Protein AF-A0AA50HT10-F1 (afdb_monomer_lite)

Radius of gyration: 17.93 Å; chains: 1; bounding box: 40×31×56 Å

pLDDT: mean 93.41, std 7.81, range [53.72, 98.75]

Secondary structure (DSSP, 8-state):
-HHHHHHHTT-SSSSS---GGGHHHHHHTT--HHHHHHHHTTHHHHHHHHHHHHHHHHTT-HHHHHHHHHHHHHHHHTTSSS-EEEETTEEEE--STTTTHHHHHHHHHHHHHHHHHHHH-GGG--

Foldseek 3Di:
DVLVVCVVVVFQDPVHFDDPVCCVVCVVVVHNVLQVLQCVQLVVLVVVLVVQLVVCVVVLVLLSSLVSLQVQLVCLQQQSGSAWDGDRRDIDGDGDHRRRVVSSVVSNVSSVVSVVSCVVDVPNVD

Structure (mmCIF, N/CA/C/O backbone):
data_AF-A0AA50HT10-F1
#
_entry.id   AF-A0AA50HT10-F1
#
loop_
_atom_site.group_PDB
_atom_site.id
_atom_site.type_symbol
_atom_site.label_atom_id
_atom_site.label_alt_id
_atom_site.label_comp_id
_atom_site.label_asym_id
_atom_site.label_entity_id
_atom_site.label_seq_id
_atom_site.pdbx_PDB_ins_code
_atom_site.Cartn_x
_atom_site.Cartn_y
_atom_site.Cartn_z
_atom_site.occupancy
_atom_site.B_iso_or_equiv
_atom_site.auth_seq_id
_atom_site.auth_comp_id
_atom_site.auth_asym_id
_atom_site.auth_atom_id
_atom_site.pdbx_PDB_model_num
ATOM 1 N N . MET A 1 1 ? 15.663 -7.751 -5.280 1.00 74.31 1 MET A N 1
ATOM 2 C CA . MET A 1 1 ? 16.270 -8.929 -5.946 1.00 74.31 1 MET A CA 1
ATOM 3 C C . MET A 1 1 ? 15.874 -9.025 -7.417 1.00 74.31 1 MET A C 1
ATOM 5 O O . MET A 1 1 ? 16.770 -8.954 -8.244 1.00 74.31 1 MET A O 1
ATOM 9 N N . ALA A 1 2 ? 14.579 -9.076 -7.763 1.00 84.44 2 ALA A N 1
ATOM 10 C CA . ALA A 1 2 ? 14.120 -9.229 -9.154 1.00 84.44 2 ALA A CA 1
ATOM 11 C C . ALA A 1 2 ? 14.718 -8.211 -10.151 1.00 84.44 2 ALA A C 1
ATOM 13 O O . ALA A 1 2 ? 15.222 -8.598 -11.198 1.00 84.44 2 ALA A O 1
ATOM 14 N N . LYS A 1 3 ? 14.755 -6.919 -9.803 1.00 86.31 3 LYS A N 1
ATOM 15 C CA . LYS A 1 3 ? 15.355 -5.869 -10.651 1.00 86.31 3 LYS A CA 1
ATOM 16 C C . LYS A 1 3 ? 16.840 -6.078 -10.924 1.00 86.31 3 LYS A C 1
ATOM 18 O O . LYS A 1 3 ? 17.302 -5.861 -12.037 1.00 86.31 3 LYS A O 1
ATOM 23 N N . ASN A 1 4 ? 17.588 -6.519 -9.914 1.00 88.75 4 ASN A N 1
ATOM 24 C CA . ASN A 1 4 ? 19.013 -6.798 -10.074 1.00 88.75 4 ASN A CA 1
ATOM 25 C C . ASN A 1 4 ? 19.220 -8.014 -10.978 1.00 88.75 4 ASN A C 1
ATOM 27 O O . ASN A 1 4 ? 20.120 -7.989 -11.805 1.00 88.75 4 ASN A O 1
ATOM 31 N N . SER A 1 5 ? 18.356 -9.029 -10.892 1.00 87.75 5 SER A N 1
ATOM 32 C CA . SER A 1 5 ? 18.367 -10.159 -11.825 1.00 87.75 5 SER A CA 1
ATOM 33 C C . SER A 1 5 ? 18.082 -9.720 -13.265 1.00 87.75 5 SER A C 1
ATOM 35 O O . SER A 1 5 ? 18.792 -10.148 -14.167 1.00 87.75 5 SER A O 1
ATOM 37 N N . LEU A 1 6 ? 17.114 -8.818 -13.485 1.00 90.12 6 LEU A N 1
ATOM 38 C CA . LEU A 1 6 ? 16.843 -8.243 -14.812 1.00 90.12 6 LEU A CA 1
ATOM 39 C C . LEU A 1 6 ? 18.059 -7.474 -15.354 1.00 90.12 6 LEU A C 1
ATOM 41 O O . LEU A 1 6 ? 18.428 -7.650 -16.511 1.00 90.12 6 LEU A O 1
ATOM 45 N N . ARG A 1 7 ? 18.735 -6.690 -14.504 1.00 90.06 7 ARG A N 1
ATOM 46 C CA . ARG A 1 7 ? 19.969 -5.974 -14.873 1.00 90.06 7 ARG A CA 1
ATOM 47 C C . ARG A 1 7 ? 21.116 -6.915 -15.223 1.00 90.06 7 ARG A C 1
ATOM 49 O O . ARG A 1 7 ? 21.801 -6.699 -16.215 1.00 90.06 7 ARG A O 1
ATOM 56 N N . VAL A 1 8 ? 21.307 -7.976 -14.440 1.00 90.56 8 VAL A N 1
ATOM 57 C CA . VAL A 1 8 ? 22.311 -9.015 -14.726 1.00 90.56 8 VAL A CA 1
ATOM 58 C C . VAL A 1 8 ? 21.997 -9.744 -16.037 1.00 90.56 8 VAL A C 1
ATOM 60 O O . VAL A 1 8 ? 22.917 -10.100 -16.763 1.00 90.56 8 VAL A O 1
ATOM 63 N N . ALA A 1 9 ? 20.717 -9.905 -16.381 1.00 89.56 9 ALA A N 1
ATOM 64 C CA . ALA A 1 9 ? 20.271 -10.459 -17.659 1.00 89.56 9 ALA A CA 1
ATOM 65 C C . ALA A 1 9 ? 20.386 -9.478 -18.850 1.00 89.56 9 ALA A C 1
ATOM 67 O O . ALA A 1 9 ? 19.989 -9.825 -19.959 1.00 89.56 9 ALA A O 1
ATOM 68 N N . GLY A 1 10 ? 20.924 -8.269 -18.645 1.00 90.94 10 GLY A N 1
ATOM 69 C CA . GLY A 1 10 ? 21.152 -7.280 -19.703 1.00 90.94 10 GLY A CA 1
ATOM 70 C C . GLY A 1 10 ? 19.963 -6.363 -20.012 1.00 90.94 10 GLY A C 1
ATOM 71 O O . GLY A 1 10 ? 20.013 -5.633 -21.001 1.00 90.94 10 GLY A O 1
ATOM 72 N N . LEU A 1 11 ? 18.913 -6.377 -19.182 1.00 92.94 11 LEU A N 1
ATOM 73 C CA . LEU A 1 11 ? 17.792 -5.434 -19.268 1.00 92.94 11 LEU A CA 1
ATOM 74 C C . LEU A 1 11 ? 18.081 -4.149 -18.474 1.00 92.94 11 LEU A C 1
ATOM 76 O O . LEU A 1 11 ? 18.930 -4.113 -17.583 1.00 92.94 11 LEU A O 1
ATOM 80 N N . GLY A 1 12 ? 17.323 -3.091 -18.753 1.00 89.56 12 GLY A N 1
ATOM 81 C CA . GLY A 1 12 ? 17.448 -1.793 -18.085 1.00 89.56 12 GLY A CA 1
ATOM 82 C C . GLY A 1 12 ? 18.333 -0.790 -18.828 1.00 89.56 12 GLY A C 1
ATOM 83 O O . GLY A 1 12 ? 18.752 0.203 -18.234 1.00 89.56 12 GLY A O 1
ATOM 84 N N . THR A 1 13 ? 18.633 -1.051 -20.102 1.00 91.31 13 THR A N 1
ATOM 85 C CA . THR A 1 13 ? 19.400 -0.165 -20.992 1.00 91.31 13 THR A CA 1
ATOM 86 C C . THR A 1 13 ? 18.472 0.500 -22.019 1.00 91.31 13 THR A C 1
ATOM 88 O O . THR A 1 13 ? 17.329 0.065 -22.170 1.00 91.31 13 THR A O 1
ATOM 91 N N . PRO A 1 14 ? 18.924 1.545 -22.743 1.00 89.94 14 PRO A N 1
ATOM 92 C CA . PRO A 1 14 ? 18.128 2.142 -23.818 1.00 89.94 14 PRO A CA 1
ATOM 93 C C . PRO A 1 14 ? 17.713 1.140 -24.906 1.00 89.94 14 PRO A C 1
ATOM 95 O O . PRO A 1 14 ? 16.591 1.222 -25.394 1.00 89.94 14 PRO A O 1
ATOM 98 N N . ASP A 1 15 ? 18.589 0.184 -25.235 1.00 92.38 15 ASP A N 1
ATOM 99 C CA . ASP A 1 15 ? 18.335 -0.826 -26.270 1.00 92.38 15 ASP A CA 1
ATOM 100 C C . ASP A 1 15 ? 17.460 -1.986 -25.765 1.00 92.38 15 ASP A C 1
ATOM 102 O O . ASP A 1 15 ? 16.702 -2.566 -26.536 1.00 92.38 15 ASP A O 1
ATOM 106 N N . ASN A 1 16 ? 17.536 -2.304 -24.466 1.00 91.56 16 ASN A N 1
ATOM 107 C CA . ASN A 1 16 ? 16.790 -3.387 -23.821 1.00 91.56 16 ASN A CA 1
ATOM 108 C C . ASN A 1 16 ? 16.084 -2.879 -22.548 1.00 91.56 16 ASN A C 1
ATOM 110 O O . ASN A 1 16 ? 16.537 -3.159 -21.429 1.00 91.56 16 ASN A O 1
ATOM 114 N N . PRO A 1 17 ? 14.997 -2.100 -22.677 1.00 92.94 17 PRO A N 1
ATOM 115 C CA . PRO A 1 17 ? 14.330 -1.496 -21.531 1.00 92.94 17 PRO A CA 1
ATOM 116 C C . PRO A 1 17 ? 13.569 -2.521 -20.679 1.00 92.94 17 PRO A C 1
ATOM 118 O O . PRO A 1 17 ? 13.109 -3.556 -21.156 1.00 92.94 17 PRO A O 1
ATOM 121 N N . ILE A 1 18 ? 13.379 -2.200 -19.399 1.00 92.31 18 ILE A N 1
ATOM 122 C CA . ILE A 1 18 ? 12.449 -2.921 -18.523 1.00 92.31 18 ILE A CA 1
ATOM 123 C C . ILE A 1 18 ? 11.032 -2.398 -18.797 1.00 92.31 18 ILE A C 1
ATOM 125 O O . ILE A 1 18 ? 10.711 -1.254 -18.469 1.00 92.31 18 ILE A O 1
ATOM 129 N N . THR A 1 19 ? 10.176 -3.237 -19.382 1.00 93.12 19 THR A N 1
ATOM 130 C CA . THR A 1 19 ? 8.820 -2.858 -19.814 1.00 93.12 19 THR A CA 1
ATOM 131 C C . THR A 1 19 ? 7.733 -3.692 -19.120 1.00 93.12 19 THR A C 1
ATOM 133 O O . THR A 1 19 ? 8.010 -4.774 -18.587 1.00 93.12 19 THR A O 1
ATOM 136 N N . PRO A 1 20 ? 6.464 -3.234 -19.144 1.00 93.69 20 PRO A N 1
ATOM 137 C CA . PRO A 1 20 ? 5.328 -4.024 -18.668 1.00 93.69 20 PRO A CA 1
ATOM 138 C C . PRO A 1 20 ? 5.154 -5.377 -19.378 1.00 93.69 20 PRO A C 1
ATOM 140 O O . PRO A 1 20 ? 4.521 -6.273 -18.823 1.00 93.69 20 PRO A O 1
ATOM 143 N N . GLU A 1 21 ? 5.721 -5.558 -20.575 1.00 93.25 21 GLU A N 1
ATOM 144 C CA . GLU A 1 21 ? 5.629 -6.804 -21.356 1.00 93.25 21 GLU A CA 1
ATOM 145 C C . GLU A 1 21 ? 6.362 -7.977 -20.691 1.00 93.25 21 GLU A C 1
ATOM 147 O O . GLU A 1 21 ? 6.154 -9.129 -21.062 1.00 93.25 21 GLU A O 1
ATOM 152 N N . LEU A 1 22 ? 7.181 -7.707 -19.670 1.00 90.75 22 LEU A N 1
ATOM 153 C CA . LEU A 1 22 ? 7.814 -8.737 -18.851 1.00 90.75 22 LEU A CA 1
ATOM 154 C C . LEU A 1 22 ? 6.827 -9.411 -17.883 1.00 90.75 22 LEU A C 1
ATOM 156 O O . LEU A 1 22 ? 7.092 -10.519 -17.418 1.00 90.75 22 LEU A O 1
ATOM 160 N N . VAL A 1 23 ? 5.691 -8.774 -17.562 1.00 94.12 23 VAL A N 1
ATOM 161 C CA . VAL A 1 23 ? 4.734 -9.280 -16.559 1.00 94.12 23 VAL A CA 1
ATOM 162 C C . VAL A 1 23 ? 4.209 -10.685 -16.898 1.00 94.12 23 VAL A C 1
ATOM 164 O O . VAL A 1 23 ? 4.275 -11.539 -16.011 1.00 94.12 23 VAL A O 1
ATOM 167 N N . PRO A 1 24 ? 3.763 -10.991 -18.135 1.00 95.19 24 PRO A N 1
ATOM 168 C CA . PRO A 1 24 ? 3.341 -12.344 -18.497 1.00 95.19 24 PRO A CA 1
ATOM 169 C C . PRO A 1 24 ? 4.437 -13.401 -18.314 1.00 95.19 24 PRO A C 1
ATOM 171 O O . PRO A 1 24 ? 4.143 -14.505 -17.866 1.00 95.19 24 PRO A O 1
ATOM 174 N N . ALA A 1 25 ? 5.701 -13.073 -18.607 1.00 91.88 25 ALA A N 1
ATOM 175 C CA . ALA A 1 25 ? 6.816 -14.005 -18.428 1.00 91.88 25 ALA A CA 1
ATOM 176 C C . ALA A 1 25 ? 7.054 -14.330 -16.943 1.00 91.88 25 ALA A C 1
ATOM 178 O O . ALA A 1 25 ? 7.281 -15.484 -16.589 1.00 91.88 25 ALA A O 1
ATOM 179 N N . PHE A 1 26 ? 6.934 -13.336 -16.058 1.00 92.69 26 PHE A N 1
ATOM 180 C CA . PHE A 1 26 ? 6.963 -13.567 -14.612 1.00 92.69 26 PHE A CA 1
ATOM 181 C C . PHE A 1 26 ? 5.776 -14.418 -14.139 1.00 92.69 26 PHE A C 1
ATOM 183 O O . PHE A 1 26 ? 5.964 -15.337 -13.346 1.00 92.69 26 PHE A O 1
ATOM 190 N N . GLN A 1 27 ? 4.570 -14.159 -14.647 1.00 93.50 27 GLN A N 1
ATOM 191 C CA . GLN A 1 27 ? 3.369 -14.917 -14.283 1.00 93.50 27 GLN A CA 1
ATOM 192 C C . GLN A 1 27 ? 3.441 -16.386 -14.710 1.00 93.50 27 GLN A C 1
ATOM 194 O O . GLN A 1 27 ? 2.987 -17.246 -13.966 1.00 93.50 27 GLN A O 1
ATOM 199 N N . GLN A 1 28 ? 4.051 -16.689 -15.860 1.00 94.75 28 GLN A N 1
ATOM 200 C CA . GLN A 1 28 ? 4.306 -18.071 -16.292 1.00 94.75 28 GLN A CA 1
ATOM 201 C C . GLN A 1 28 ? 5.233 -18.837 -15.337 1.00 94.75 28 GLN A C 1
ATOM 203 O O . GLN A 1 28 ? 5.210 -20.063 -15.319 1.00 94.75 28 GLN A O 1
ATOM 208 N N . ALA A 1 29 ? 6.038 -18.120 -14.552 1.00 92.25 29 ALA A N 1
ATOM 209 C CA . ALA A 1 29 ? 6.898 -18.671 -13.5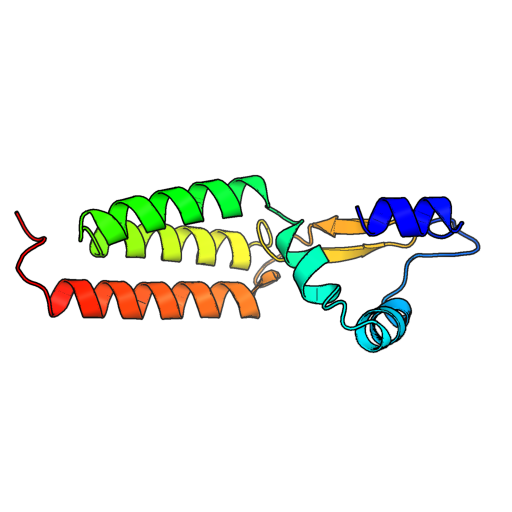12 1.00 92.25 29 ALA A CA 1
ATOM 210 C C . ALA A 1 29 ? 6.286 -18.542 -12.100 1.00 92.25 29 ALA A C 1
ATOM 212 O O . ALA A 1 29 ? 7.021 -18.603 -11.116 1.00 92.25 29 ALA A O 1
ATOM 213 N N . ASP A 1 30 ? 4.973 -18.300 -11.994 1.00 93.06 30 ASP A N 1
ATOM 214 C CA . ASP A 1 30 ? 4.239 -18.080 -10.737 1.00 93.06 30 ASP A CA 1
ATOM 215 C C . ASP A 1 30 ? 4.770 -16.903 -9.892 1.00 93.06 30 ASP A C 1
ATOM 217 O O . ASP A 1 30 ? 4.592 -16.829 -8.672 1.00 93.06 30 ASP A O 1
ATOM 221 N N . LEU A 1 31 ? 5.411 -15.928 -10.544 1.00 91.62 31 LEU A N 1
ATOM 222 C CA . LEU A 1 31 ? 5.913 -14.716 -9.906 1.00 91.62 31 LEU A CA 1
ATOM 223 C C . LEU A 1 31 ? 4.926 -13.562 -10.105 1.00 91.62 31 LEU A C 1
ATOM 225 O O . LEU A 1 31 ? 4.821 -12.967 -11.180 1.00 91.62 31 LEU A O 1
ATOM 229 N N . PHE A 1 32 ? 4.245 -13.172 -9.025 1.00 92.81 32 PHE A N 1
ATOM 230 C CA . PHE A 1 32 ? 3.335 -12.019 -8.983 1.00 92.81 32 PHE A CA 1
ATOM 231 C C . PHE A 1 32 ? 4.101 -10.683 -8.938 1.00 92.81 32 PHE A C 1
ATOM 233 O O . PHE A 1 32 ? 4.046 -9.923 -7.967 1.00 92.81 32 PHE A O 1
ATOM 240 N N . ILE A 1 33 ? 4.846 -10.394 -10.009 1.00 93.75 33 ILE A N 1
ATOM 241 C CA . ILE A 1 33 ? 5.847 -9.321 -10.044 1.00 93.75 33 ILE A CA 1
ATOM 242 C C . ILE A 1 33 ? 5.256 -7.916 -9.864 1.00 93.75 33 ILE A C 1
ATOM 244 O O . ILE A 1 33 ? 5.881 -7.063 -9.243 1.00 93.75 33 ILE A O 1
ATOM 248 N N . THR A 1 34 ? 4.029 -7.680 -10.335 1.00 93.88 34 THR A N 1
ATOM 249 C CA . THR A 1 34 ? 3.313 -6.409 -10.142 1.00 93.88 34 THR A CA 1
ATOM 250 C C . THR A 1 34 ? 3.127 -6.092 -8.660 1.00 93.88 34 THR A C 1
ATOM 252 O O . THR A 1 34 ? 3.400 -4.974 -8.227 1.00 93.88 34 THR A O 1
ATOM 255 N N . GLY A 1 35 ? 2.722 -7.087 -7.866 1.00 93.19 35 GLY A N 1
ATOM 256 C CA . GLY A 1 35 ? 2.602 -6.942 -6.417 1.00 93.19 35 GLY A CA 1
ATOM 257 C C . GLY A 1 35 ? 3.965 -6.766 -5.754 1.00 93.19 35 GLY A C 1
ATOM 258 O O . GLY A 1 35 ? 4.116 -5.910 -4.891 1.00 93.19 35 GLY A O 1
ATOM 259 N N . ALA A 1 36 ? 4.979 -7.509 -6.202 1.00 93.56 36 ALA A N 1
ATOM 260 C CA . ALA A 1 36 ? 6.335 -7.384 -5.674 1.00 93.56 36 ALA A CA 1
ATOM 261 C C . ALA A 1 36 ? 6.928 -5.980 -5.895 1.00 93.56 36 ALA A C 1
ATOM 263 O O . ALA A 1 36 ? 7.495 -5.406 -4.967 1.00 93.56 36 ALA A O 1
ATOM 264 N N . PHE A 1 37 ? 6.765 -5.399 -7.089 1.00 94.88 37 PHE A N 1
ATOM 265 C CA . PHE A 1 37 ? 7.213 -4.031 -7.363 1.00 94.88 37 PHE A CA 1
ATOM 266 C C . PHE A 1 37 ? 6.425 -2.992 -6.577 1.00 94.88 37 PHE A C 1
ATOM 268 O O . PHE A 1 37 ? 7.035 -2.045 -6.087 1.00 94.88 37 PHE A O 1
ATOM 275 N N . ALA A 1 38 ? 5.113 -3.180 -6.411 1.00 95.62 38 ALA A N 1
ATOM 276 C CA . ALA A 1 38 ? 4.310 -2.327 -5.544 1.00 95.62 38 ALA A CA 1
ATOM 277 C C . ALA A 1 38 ? 4.819 -2.379 -4.092 1.00 95.62 38 ALA A C 1
ATOM 279 O O . ALA A 1 38 ? 5.162 -1.337 -3.547 1.00 95.62 38 ALA A O 1
ATOM 280 N N . LEU A 1 39 ? 4.969 -3.571 -3.503 1.00 93.94 39 LEU A N 1
ATOM 281 C CA . LEU A 1 39 ? 5.446 -3.760 -2.124 1.00 93.94 39 LEU A CA 1
ATOM 282 C C . LEU A 1 39 ? 6.854 -3.198 -1.882 1.00 93.94 39 LEU A C 1
ATOM 284 O O . LEU A 1 39 ? 7.168 -2.754 -0.777 1.00 93.94 39 LEU A O 1
ATOM 288 N N . GLU A 1 40 ? 7.716 -3.222 -2.902 1.00 94.81 40 GLU A N 1
ATOM 289 C CA . GLU A 1 40 ? 9.039 -2.598 -2.837 1.00 94.81 40 GLU A CA 1
ATOM 290 C C . GLU A 1 40 ? 8.932 -1.077 -2.624 1.00 94.81 40 GLU A C 1
ATOM 292 O O . GLU A 1 40 ? 9.742 -0.485 -1.904 1.00 94.81 40 GLU A O 1
ATOM 297 N N . GLN A 1 41 ? 7.912 -0.439 -3.206 1.00 96.00 41 GLN A N 1
ATOM 298 C CA . GLN A 1 41 ? 7.680 0.993 -3.062 1.00 96.00 41 GLN A CA 1
ATOM 299 C C . GLN A 1 41 ? 7.071 1.303 -1.693 1.00 96.00 41 GLN A C 1
ATOM 301 O O . GLN A 1 41 ? 5.912 1.007 -1.406 1.00 96.00 41 GLN A O 1
ATOM 306 N N . GLY A 1 42 ? 7.877 1.926 -0.832 1.00 95.25 42 GLY A N 1
ATOM 307 C CA . GLY A 1 42 ? 7.478 2.228 0.540 1.00 95.25 42 GLY A CA 1
ATOM 308 C C . GLY A 1 42 ? 7.620 1.029 1.479 1.00 95.25 42 GLY A C 1
ATOM 309 O O . GLY A 1 42 ? 6.900 0.950 2.473 1.00 95.25 42 GLY A O 1
ATOM 310 N N . LEU A 1 43 ? 8.550 0.106 1.199 1.00 95.62 43 LEU A N 1
ATOM 311 C CA . LEU A 1 43 ? 8.807 -1.087 2.016 1.00 95.62 43 LEU A CA 1
ATOM 312 C C . LEU A 1 43 ? 8.994 -0.769 3.509 1.00 95.62 43 LEU A C 1
ATOM 314 O O . LEU A 1 43 ? 8.392 -1.425 4.354 1.00 95.62 43 LEU A O 1
ATOM 318 N N . ILE A 1 44 ? 9.802 0.245 3.843 1.00 96.31 44 ILE A N 1
ATOM 319 C CA . ILE A 1 44 ? 10.069 0.622 5.243 1.00 96.31 44 ILE A CA 1
ATOM 320 C C . ILE A 1 44 ? 8.783 1.111 5.921 1.00 96.31 44 ILE A C 1
ATOM 322 O O . ILE A 1 44 ? 8.466 0.658 7.018 1.00 96.31 44 ILE A O 1
ATOM 326 N N . PHE A 1 45 ? 8.003 1.972 5.257 1.00 96.12 45 PHE A N 1
ATOM 327 C CA . PHE A 1 45 ? 6.696 2.397 5.768 1.00 96.12 45 PHE A CA 1
ATOM 328 C C . PHE A 1 45 ? 5.759 1.206 5.960 1.00 96.12 45 PHE A C 1
ATOM 330 O O . PHE A 1 45 ? 5.184 1.050 7.032 1.00 96.12 45 PHE A O 1
ATOM 337 N N . SER A 1 46 ? 5.669 0.329 4.959 1.00 96.88 46 SER A N 1
ATOM 338 C CA . SER A 1 46 ? 4.834 -0.872 5.003 1.00 96.88 46 SER A CA 1
ATOM 339 C C . SER A 1 46 ? 5.189 -1.759 6.195 1.00 96.88 46 SER A C 1
ATOM 341 O O . SER A 1 46 ? 4.302 -2.145 6.950 1.00 96.88 46 SER A O 1
ATOM 343 N N . ALA A 1 47 ? 6.478 -2.037 6.404 1.00 97.88 47 ALA A N 1
ATOM 344 C CA . ALA A 1 47 ? 6.955 -2.872 7.500 1.00 97.88 47 ALA A CA 1
ATOM 345 C C . ALA A 1 47 ? 6.680 -2.242 8.874 1.00 97.88 47 ALA A C 1
ATOM 347 O O . ALA A 1 47 ? 6.154 -2.915 9.758 1.00 97.88 47 ALA A O 1
ATOM 348 N N . MET A 1 48 ? 6.984 -0.952 9.051 1.00 98.19 48 MET A N 1
ATOM 349 C CA . MET A 1 48 ? 6.760 -0.253 10.323 1.00 98.19 48 MET A CA 1
ATOM 350 C C . MET A 1 48 ? 5.273 -0.152 10.667 1.00 98.19 48 MET A C 1
ATOM 352 O O . MET A 1 48 ? 4.887 -0.418 11.804 1.00 98.19 48 MET A O 1
ATOM 356 N N . ILE A 1 49 ? 4.430 0.200 9.691 1.00 98.25 49 ILE A N 1
ATOM 357 C CA . ILE A 1 49 ? 2.989 0.345 9.911 1.00 98.25 49 ILE A CA 1
ATOM 358 C C . ILE A 1 49 ? 2.349 -1.020 10.160 1.00 98.25 49 ILE A C 1
ATOM 360 O O . ILE A 1 49 ? 1.535 -1.150 11.072 1.00 98.25 49 ILE A O 1
ATOM 364 N N . LEU A 1 50 ? 2.738 -2.058 9.412 1.00 97.75 50 LEU A N 1
ATOM 365 C CA . LEU A 1 50 ? 2.257 -3.417 9.655 1.00 97.75 50 LEU A CA 1
ATOM 366 C C . LEU A 1 50 ? 2.665 -3.919 11.044 1.00 97.75 50 LEU A C 1
ATOM 368 O O . LEU A 1 50 ? 1.831 -4.491 11.744 1.00 97.75 50 LEU A O 1
ATOM 372 N N . ALA A 1 51 ? 3.905 -3.668 11.473 1.00 98.44 51 ALA A N 1
ATOM 373 C CA . ALA A 1 51 ? 4.363 -4.011 12.817 1.00 98.44 51 ALA A CA 1
ATOM 374 C C . ALA A 1 51 ? 3.554 -3.273 13.898 1.00 98.44 51 ALA A C 1
ATOM 376 O O . ALA A 1 51 ? 3.069 -3.909 14.832 1.00 98.44 51 ALA A O 1
ATOM 377 N N . ALA A 1 52 ? 3.334 -1.963 13.738 1.00 98.31 52 ALA A N 1
ATOM 378 C CA . ALA A 1 52 ? 2.518 -1.169 14.656 1.00 98.31 52 ALA A CA 1
ATOM 379 C C . ALA A 1 52 ? 1.073 -1.690 14.737 1.00 98.31 52 ALA A C 1
ATOM 381 O O . ALA A 1 52 ? 0.580 -1.962 15.831 1.00 98.31 52 ALA A O 1
ATOM 382 N N . MET A 1 53 ? 0.409 -1.903 13.592 1.00 98.38 53 MET A N 1
ATOM 383 C CA . MET A 1 53 ? -0.936 -2.493 13.544 1.00 98.38 53 MET A CA 1
ATOM 384 C C . MET A 1 53 ? -0.977 -3.857 14.235 1.00 98.38 53 MET A C 1
ATOM 386 O O . MET A 1 53 ? -1.896 -4.116 15.004 1.00 98.38 53 MET A O 1
ATOM 390 N N . THR A 1 54 ? 0.024 -4.708 13.997 1.00 98.38 54 THR A N 1
ATOM 391 C CA . THR A 1 54 ? 0.107 -6.049 14.593 1.00 98.38 54 THR A CA 1
ATOM 392 C C . THR A 1 54 ? 0.155 -5.973 16.117 1.00 98.38 54 THR A C 1
ATOM 394 O O . THR A 1 54 ? -0.625 -6.656 16.775 1.00 98.38 54 THR A O 1
ATOM 397 N N . VAL A 1 55 ? 1.004 -5.109 16.686 1.00 98.12 55 VAL A N 1
ATOM 398 C CA . VAL A 1 55 ? 1.085 -4.921 18.145 1.00 98.12 55 VAL A CA 1
ATOM 399 C C . VAL A 1 55 ? -0.254 -4.444 18.708 1.00 98.12 55 VAL A C 1
ATOM 401 O O . VAL A 1 55 ? -0.759 -5.042 19.654 1.00 98.12 55 VAL A O 1
ATOM 404 N N . TYR A 1 56 ? -0.888 -3.440 18.096 1.00 97.19 56 TYR A N 1
ATOM 405 C CA . TYR A 1 56 ? -2.187 -2.952 18.572 1.00 97.19 56 TYR A CA 1
ATOM 406 C C . TYR A 1 56 ? -3.310 -3.983 18.444 1.00 97.19 56 TYR A C 1
ATOM 408 O O . TYR A 1 56 ? -4.186 -4.026 19.301 1.00 97.19 56 TYR A O 1
ATOM 416 N N . ILE A 1 57 ? -3.289 -4.834 17.418 1.00 96.50 57 ILE A N 1
ATOM 417 C CA . ILE A 1 57 ? -4.245 -5.939 17.275 1.00 96.50 57 ILE A CA 1
ATOM 418 C C . ILE A 1 57 ? -4.030 -6.987 18.375 1.00 96.50 57 ILE A C 1
ATOM 420 O O . ILE A 1 57 ? -5.005 -7.435 18.974 1.00 96.50 57 ILE A O 1
ATOM 424 N N . ILE A 1 58 ? -2.776 -7.351 18.672 1.00 96.12 58 ILE A N 1
ATOM 425 C CA . ILE A 1 58 ? -2.430 -8.296 19.749 1.00 96.12 58 ILE A CA 1
ATOM 426 C C . ILE A 1 58 ? -2.883 -7.756 21.108 1.00 96.12 58 ILE A C 1
ATOM 428 O O . ILE A 1 58 ? -3.494 -8.482 21.886 1.00 96.12 58 ILE A O 1
ATOM 432 N N . GLU A 1 59 ? -2.638 -6.471 21.369 1.00 95.19 59 GLU A N 1
ATOM 433 C CA . GLU A 1 59 ? -3.082 -5.780 22.585 1.00 95.19 59 GLU A CA 1
ATOM 434 C C . GLU A 1 59 ? -4.587 -5.458 22.591 1.00 95.19 59 GLU A C 1
ATOM 436 O O . GLU A 1 59 ? -5.069 -4.821 23.522 1.00 95.19 59 GLU A O 1
ATOM 441 N N . GLN A 1 60 ? -5.336 -5.868 21.559 1.00 94.69 60 GLN A N 1
ATOM 442 C CA . GLN A 1 60 ? -6.770 -5.596 21.389 1.00 94.69 60 GLN A CA 1
ATOM 443 C C . GLN A 1 60 ? -7.144 -4.101 21.374 1.00 94.69 60 GLN A C 1
ATOM 445 O O . GLN A 1 60 ? -8.297 -3.730 21.587 1.00 94.69 60 GLN A O 1
ATOM 450 N N . LYS A 1 61 ? -6.189 -3.227 21.042 1.00 95.31 61 LYS A N 1
ATOM 451 C CA . LYS A 1 61 ? -6.366 -1.782 20.834 1.00 95.31 61 LYS A CA 1
ATOM 452 C C . LYS A 1 61 ? -6.741 -1.498 19.377 1.00 95.31 61 LYS A C 1
ATOM 454 O O . LYS A 1 61 ? -6.022 -0.810 18.645 1.00 95.31 61 LYS A O 1
ATOM 459 N N . PHE A 1 62 ? -7.868 -2.047 18.928 1.00 95.94 62 PHE A N 1
ATOM 460 C CA . PHE A 1 62 ? -8.265 -2.031 17.514 1.00 95.94 62 PHE A CA 1
ATOM 461 C C . PHE A 1 62 ? -8.486 -0.619 16.955 1.00 95.94 62 PHE A C 1
ATOM 463 O O . PHE A 1 62 ? -8.194 -0.382 15.785 1.00 95.94 62 PHE A O 1
ATOM 470 N N . GLY A 1 63 ? -8.914 0.340 17.783 1.00 95.25 63 GLY A N 1
ATOM 471 C CA . GLY A 1 63 ? -9.009 1.749 17.384 1.00 95.25 63 GLY A CA 1
ATOM 472 C C . GLY A 1 63 ? -7.662 2.346 16.952 1.00 95.25 63 GLY A C 1
ATOM 473 O O . GLY A 1 63 ? -7.582 3.012 15.920 1.00 95.25 63 GLY A O 1
ATOM 474 N N . LEU A 1 64 ? -6.578 2.048 17.679 1.00 96.88 64 LEU A N 1
ATOM 475 C CA . LEU A 1 64 ? -5.230 2.489 17.301 1.00 96.88 64 LEU A CA 1
ATOM 476 C C . LEU A 1 64 ? -4.738 1.759 16.048 1.00 96.88 64 LEU A C 1
ATOM 478 O O . LEU A 1 64 ? -4.166 2.390 15.160 1.00 96.88 64 LEU A O 1
ATOM 482 N N . ALA A 1 65 ? -5.018 0.458 15.923 1.00 98.00 65 ALA A N 1
ATOM 483 C CA . ALA A 1 65 ? -4.723 -0.286 14.699 1.00 98.00 65 ALA A CA 1
ATOM 484 C C . ALA A 1 65 ? -5.448 0.310 13.474 1.00 98.00 65 ALA A C 1
ATOM 486 O O . ALA A 1 65 ? -4.852 0.433 12.404 1.00 98.00 65 ALA A O 1
ATOM 487 N N . ALA A 1 66 ? -6.703 0.745 13.634 1.00 98.19 66 ALA A N 1
ATOM 488 C CA . ALA A 1 66 ? -7.471 1.390 12.574 1.00 98.19 66 ALA A CA 1
ATOM 489 C C . ALA A 1 66 ? -6.856 2.727 12.136 1.00 98.19 66 ALA A C 1
ATOM 491 O O . ALA A 1 66 ? -6.783 2.990 10.938 1.00 98.19 66 ALA A O 1
ATOM 492 N N . LEU A 1 67 ? -6.359 3.549 13.070 1.00 98.38 67 LEU A N 1
ATOM 493 C CA . LEU A 1 67 ? -5.653 4.793 12.731 1.00 98.38 67 LEU A CA 1
ATOM 494 C C . LEU A 1 67 ? -4.408 4.527 11.875 1.00 98.38 67 LEU A C 1
ATOM 496 O O . LEU A 1 67 ? -4.166 5.238 10.900 1.00 98.38 67 LEU A O 1
ATOM 500 N N . TRP A 1 68 ? -3.653 3.473 12.186 1.00 98.56 68 TRP A N 1
ATOM 501 C CA . TRP A 1 68 ? -2.500 3.064 11.383 1.00 98.56 68 TRP A CA 1
ATOM 502 C C . TRP A 1 68 ? -2.892 2.525 10.003 1.00 98.56 68 TRP A C 1
ATOM 504 O O . TRP A 1 68 ? -2.220 2.840 9.019 1.00 98.56 68 TRP A O 1
ATOM 514 N N . ALA A 1 69 ? -4.005 1.795 9.896 1.00 98.62 69 ALA A N 1
ATOM 515 C CA . ALA A 1 69 ? -4.559 1.395 8.604 1.00 98.62 69 ALA A CA 1
ATOM 516 C C . ALA A 1 69 ? -4.985 2.620 7.771 1.00 98.62 69 ALA A C 1
ATOM 518 O O . ALA A 1 69 ? -4.648 2.704 6.593 1.00 98.62 69 ALA A O 1
ATOM 519 N N . ILE A 1 70 ? -5.632 3.623 8.377 1.00 98.75 70 ILE A N 1
ATOM 520 C CA . ILE A 1 70 ? -5.970 4.890 7.702 1.00 98.75 70 ILE A CA 1
ATOM 521 C C . ILE A 1 70 ? -4.701 5.604 7.225 1.00 98.75 70 ILE A C 1
ATOM 523 O O . ILE A 1 70 ? -4.648 6.042 6.076 1.00 98.75 70 ILE A O 1
ATOM 527 N N . ALA A 1 71 ? -3.665 5.685 8.065 1.00 98.50 71 ALA A N 1
ATOM 528 C CA . ALA A 1 71 ? -2.387 6.286 7.691 1.00 98.50 71 ALA A CA 1
ATOM 529 C C . ALA A 1 71 ? -1.752 5.567 6.486 1.00 98.50 71 ALA A C 1
ATOM 531 O O . ALA A 1 71 ? -1.357 6.227 5.524 1.00 98.50 71 ALA A O 1
ATOM 532 N N . ALA A 1 72 ? -1.727 4.228 6.478 1.00 98.50 72 ALA A N 1
ATOM 533 C CA . ALA A 1 72 ? -1.267 3.449 5.325 1.00 98.50 72 ALA A CA 1
ATOM 534 C C . ALA A 1 72 ? -2.115 3.700 4.067 1.00 98.50 72 ALA A C 1
ATOM 536 O O . ALA A 1 72 ? -1.569 3.806 2.965 1.00 98.50 72 ALA A O 1
ATOM 537 N N . GLY A 1 73 ? -3.434 3.842 4.222 1.00 98.62 73 GLY A N 1
ATOM 538 C CA . GLY A 1 73 ? -4.348 4.187 3.136 1.00 98.62 73 GLY A CA 1
ATOM 539 C C . GLY A 1 73 ? -4.041 5.553 2.523 1.00 98.62 73 GLY A C 1
ATOM 540 O O . GLY A 1 73 ? -3.925 5.663 1.304 1.00 98.62 73 GLY A O 1
ATOM 541 N N . ILE A 1 74 ? -3.813 6.577 3.352 1.00 98.50 74 ILE A N 1
ATOM 542 C CA . ILE A 1 74 ? -3.429 7.927 2.907 1.00 98.50 74 ILE A CA 1
ATOM 543 C C . ILE A 1 74 ? -2.070 7.903 2.198 1.00 98.50 74 ILE A C 1
ATOM 545 O O . ILE A 1 74 ? -1.933 8.463 1.111 1.00 98.50 74 ILE A O 1
ATOM 549 N N . LEU A 1 75 ? -1.069 7.224 2.766 1.00 98.19 75 LEU A N 1
ATOM 550 C CA . LEU A 1 75 ? 0.251 7.101 2.140 1.00 98.19 75 LEU A CA 1
ATOM 551 C C . LEU A 1 75 ? 0.169 6.387 0.785 1.00 98.19 75 LEU A C 1
ATOM 553 O O . LEU A 1 75 ? 0.787 6.834 -0.180 1.00 98.19 75 LEU A O 1
ATOM 557 N N . SER A 1 76 ? -0.640 5.331 0.685 1.00 98.38 76 SER A N 1
ATOM 558 C CA . SER A 1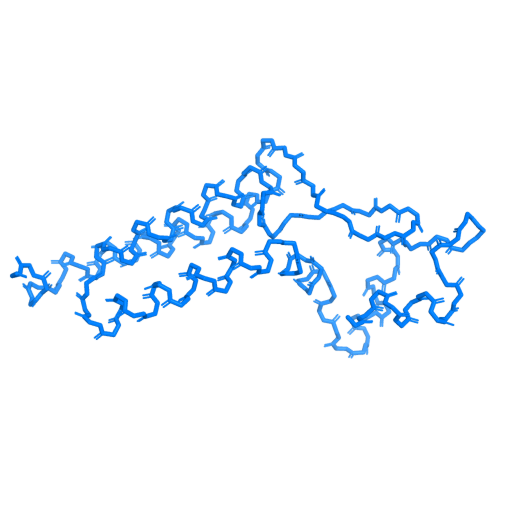 76 ? -0.884 4.629 -0.580 1.00 98.38 76 SER A CA 1
ATOM 559 C C . SER A 1 76 ? -1.619 5.519 -1.586 1.00 98.38 76 SER A C 1
ATOM 561 O O . SER A 1 76 ? -1.260 5.555 -2.760 1.00 98.38 76 SER A O 1
ATOM 563 N N . TRP A 1 77 ? -2.599 6.311 -1.138 1.00 98.38 77 TRP A N 1
ATOM 564 C CA . TRP A 1 77 ? -3.338 7.245 -1.993 1.00 98.38 77 TRP A CA 1
ATOM 565 C C . TRP A 1 77 ? -2.427 8.293 -2.637 1.00 98.38 77 TRP A C 1
ATOM 567 O O . TRP A 1 77 ? -2.557 8.570 -3.827 1.00 98.38 77 TRP A O 1
ATOM 577 N N . LEU A 1 78 ? -1.485 8.839 -1.865 1.00 98.00 78 LEU A N 1
ATOM 578 C CA . LEU A 1 78 ? -0.484 9.800 -2.343 1.00 98.00 78 LEU A CA 1
ATOM 579 C C . LEU A 1 78 ? 0.629 9.145 -3.183 1.00 98.00 78 LEU A C 1
ATOM 581 O O . LEU A 1 78 ? 1.459 9.842 -3.771 1.00 98.00 78 LEU A O 1
ATOM 585 N N . GLY A 1 79 ? 0.655 7.812 -3.232 1.00 96.88 79 GLY A N 1
ATOM 586 C CA . GLY A 1 79 ? 1.655 7.032 -3.946 1.00 96.88 79 GLY A CA 1
ATOM 587 C C . GLY A 1 79 ? 2.986 6.894 -3.213 1.00 96.88 79 GLY A C 1
ATOM 588 O O . GLY A 1 79 ? 3.976 6.583 -3.854 1.00 96.88 79 GLY A O 1
ATOM 589 N N . LEU A 1 80 ? 3.027 7.129 -1.896 1.00 97.06 80 LEU A N 1
ATOM 590 C CA . LEU A 1 80 ? 4.211 6.926 -1.044 1.00 97.06 80 LEU A CA 1
ATOM 591 C C . LEU A 1 80 ? 4.403 5.453 -0.633 1.00 97.06 80 LEU A C 1
ATOM 593 O O . LEU A 1 80 ? 5.468 5.081 -0.137 1.00 97.06 80 LEU A O 1
ATOM 597 N N . MET A 1 81 ? 3.373 4.628 -0.833 1.00 97.62 81 MET A N 1
ATOM 598 C CA . MET A 1 81 ? 3.376 3.176 -0.651 1.00 97.62 81 MET A CA 1
ATOM 599 C C . MET A 1 81 ? 2.653 2.503 -1.821 1.00 97.62 81 MET A C 1
ATOM 601 O O . MET A 1 81 ? 1.686 3.055 -2.348 1.00 97.62 81 MET A O 1
ATOM 605 N N . HIS A 1 82 ? 3.098 1.303 -2.202 1.00 96.81 82 HIS A N 1
ATOM 606 C CA . HIS A 1 82 ? 2.414 0.398 -3.140 1.00 96.81 82 HIS A CA 1
ATOM 607 C C . HIS A 1 82 ? 2.097 0.964 -4.528 1.00 96.81 82 HIS A C 1
ATOM 609 O O . HIS A 1 82 ? 1.261 0.428 -5.256 1.00 96.81 82 HIS A O 1
ATOM 615 N N . SER A 1 83 ? 2.777 2.040 -4.913 1.00 96.75 83 SER A N 1
ATOM 616 C CA . SER A 1 83 ? 2.558 2.740 -6.172 1.00 96.75 83 SER A CA 1
ATOM 617 C C . SER A 1 83 ? 3.853 2.804 -6.955 1.00 96.75 83 SER A C 1
ATOM 619 O O . SER A 1 83 ? 4.853 3.346 -6.482 1.00 96.75 83 SER A O 1
ATOM 621 N N . TYR A 1 84 ? 3.837 2.267 -8.171 1.00 96.25 84 TYR A N 1
ATOM 622 C CA . TYR A 1 84 ? 5.009 2.248 -9.028 1.00 96.25 84 TYR A CA 1
ATOM 623 C C . TYR A 1 84 ? 4.656 2.578 -10.475 1.00 96.25 84 TYR A C 1
ATOM 625 O O . TYR A 1 84 ? 3.530 2.387 -10.932 1.00 96.25 84 TYR A O 1
ATOM 633 N N . ARG A 1 85 ? 5.659 3.042 -11.214 1.00 95.19 85 ARG A N 1
ATOM 634 C CA . ARG A 1 85 ? 5.624 3.203 -12.668 1.00 95.19 85 ARG A CA 1
ATOM 635 C C . ARG A 1 85 ? 6.864 2.587 -13.286 1.00 95.19 85 ARG A C 1
ATOM 637 O O . ARG A 1 85 ? 7.927 2.553 -12.667 1.00 95.19 85 ARG A O 1
ATOM 644 N N . TRP A 1 86 ? 6.725 2.130 -14.519 1.00 94.19 86 TRP A N 1
ATOM 645 C CA . TRP A 1 86 ? 7.842 1.626 -15.301 1.00 94.19 86 TRP A CA 1
ATOM 646 C C . TRP A 1 86 ? 8.655 2.785 -15.868 1.00 94.19 86 TRP A C 1
ATOM 648 O O . TRP A 1 86 ? 8.115 3.787 -16.333 1.00 94.19 86 TRP A O 1
ATOM 658 N N . THR A 1 87 ? 9.965 2.628 -15.830 1.00 91.62 87 THR A N 1
ATOM 659 C CA . THR A 1 87 ? 10.952 3.440 -16.533 1.00 91.62 87 THR A CA 1
ATOM 660 C C . THR A 1 87 ? 11.856 2.475 -17.290 1.00 91.62 87 THR A C 1
ATOM 662 O O . THR A 1 87 ? 12.022 1.335 -16.858 1.00 91.62 87 THR A O 1
ATOM 665 N N . GLY A 1 88 ? 12.479 2.913 -18.386 1.00 88.38 88 GLY A N 1
ATOM 666 C CA . GLY A 1 88 ? 13.328 2.021 -19.187 1.00 88.38 88 GLY A CA 1
ATOM 667 C C . GLY A 1 88 ? 14.434 1.324 -18.380 1.00 88.38 88 GLY A C 1
ATOM 668 O O . GLY A 1 88 ? 14.820 0.214 -18.722 1.00 88.38 88 GLY A O 1
ATOM 669 N N . ALA A 1 89 ? 14.885 1.924 -17.273 1.00 88.75 89 ALA A N 1
ATOM 670 C CA . ALA A 1 89 ? 15.943 1.392 -16.414 1.00 88.75 89 ALA A CA 1
ATOM 671 C C . ALA A 1 89 ? 15.456 0.701 -15.117 1.00 88.75 89 ALA A C 1
ATOM 673 O O . ALA A 1 89 ? 16.253 0.031 -14.447 1.00 88.75 89 ALA A O 1
ATOM 674 N N . ASP A 1 90 ? 14.197 0.904 -14.703 1.00 89.50 90 ASP A N 1
ATOM 675 C CA . ASP A 1 90 ? 13.678 0.451 -13.398 1.00 89.50 90 ASP A CA 1
ATOM 676 C C . ASP A 1 90 ? 12.148 0.594 -13.255 1.00 89.50 90 ASP A C 1
ATOM 678 O O . ASP A 1 90 ? 11.513 1.346 -13.988 1.00 89.50 90 ASP A O 1
ATOM 682 N N . THR A 1 91 ? 11.551 -0.019 -12.233 1.00 92.06 91 THR A N 1
ATOM 683 C CA . THR A 1 91 ? 10.263 0.420 -11.678 1.00 92.06 91 THR A CA 1
ATOM 684 C C . THR A 1 91 ? 10.489 1.352 -10.491 1.00 92.06 91 THR A C 1
ATOM 686 O O . THR A 1 91 ? 11.179 1.015 -9.535 1.00 92.06 91 THR A O 1
ATOM 689 N N . VAL A 1 92 ? 9.918 2.549 -10.530 1.00 93.62 92 VAL A N 1
ATOM 690 C CA . VAL A 1 92 ? 10.139 3.574 -9.495 1.00 93.62 92 VAL A CA 1
ATOM 691 C C . VAL A 1 92 ? 8.826 3.985 -8.855 1.00 93.62 92 VAL A C 1
ATOM 693 O O . VAL A 1 92 ? 7.770 3.835 -9.470 1.00 93.62 92 VAL A O 1
ATOM 696 N N . MET A 1 93 ? 8.905 4.550 -7.651 1.00 95.19 93 MET A N 1
ATOM 697 C CA . MET A 1 93 ? 7.780 5.167 -6.950 1.00 95.19 93 MET A CA 1
ATOM 698 C C . MET A 1 93 ? 6.991 6.099 -7.881 1.00 95.19 93 MET A C 1
ATOM 700 O O . MET A 1 93 ? 7.563 6.982 -8.532 1.00 95.19 93 MET A O 1
ATOM 704 N N . ALA A 1 94 ? 5.675 5.911 -7.936 1.00 96.31 94 ALA A N 1
ATOM 705 C CA . ALA A 1 94 ? 4.770 6.786 -8.670 1.00 96.31 94 ALA A CA 1
ATOM 706 C C . ALA A 1 94 ? 3.971 7.647 -7.687 1.00 96.31 94 ALA A C 1
ATOM 708 O O . ALA A 1 94 ? 3.001 7.187 -7.090 1.00 96.31 94 ALA A O 1
ATOM 709 N N . LEU A 1 95 ? 4.391 8.904 -7.535 1.00 96.62 95 LEU A N 1
ATOM 710 C CA . LEU A 1 95 ? 3.682 9.900 -6.734 1.00 96.62 95 LEU A CA 1
ATOM 711 C C . LEU A 1 95 ? 2.554 10.529 -7.547 1.00 96.62 95 LEU A C 1
ATOM 713 O O . LEU A 1 95 ? 2.718 10.823 -8.732 1.00 96.62 95 LEU A O 1
ATOM 717 N N . GLY A 1 96 ? 1.429 10.783 -6.894 1.00 96.25 96 GLY A N 1
ATOM 718 C CA . GLY A 1 96 ? 0.293 11.434 -7.527 1.00 96.25 96 GLY A CA 1
ATOM 719 C C . GLY A 1 96 ? -0.979 11.267 -6.718 1.00 96.25 96 GLY A C 1
ATOM 720 O O . GLY A 1 96 ? -1.064 10.434 -5.818 1.00 96.25 96 GLY A O 1
ATOM 721 N N . TRP A 1 97 ? -1.984 12.066 -7.053 1.00 97.31 97 TRP A N 1
ATOM 722 C CA . TRP A 1 97 ? -3.292 11.945 -6.429 1.00 97.31 97 TRP A CA 1
ATOM 723 C C . TRP A 1 97 ? -3.975 10.648 -6.875 1.00 97.31 97 TRP A C 1
ATOM 725 O O . TRP A 1 97 ? -4.254 10.476 -8.060 1.00 97.31 97 TRP A O 1
ATOM 735 N N . GLY A 1 98 ? -4.227 9.733 -5.937 1.00 96.19 98 GLY A N 1
ATOM 736 C CA . GLY A 1 98 ? -4.842 8.436 -6.225 1.00 96.19 98 GLY A CA 1
ATOM 737 C C . GLY A 1 98 ? -3.905 7.430 -6.900 1.00 96.19 98 GLY A C 1
ATOM 738 O O . GLY A 1 98 ? -4.383 6.441 -7.452 1.00 96.19 98 GLY A O 1
ATOM 739 N N . ALA A 1 99 ? -2.586 7.645 -6.861 1.00 96.38 99 ALA A N 1
ATOM 740 C CA . ALA A 1 99 ? -1.624 6.797 -7.569 1.00 96.38 99 ALA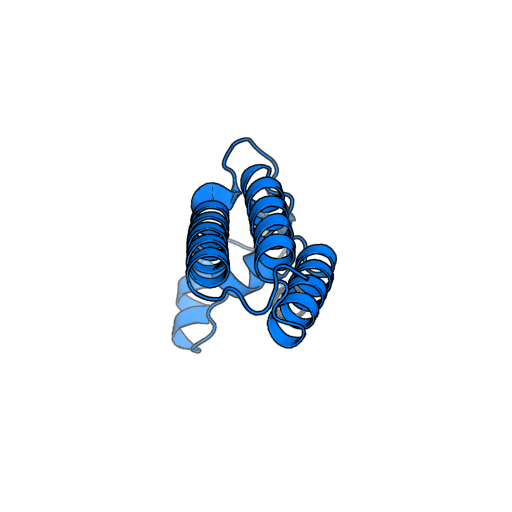 A CA 1
ATOM 741 C C . ALA A 1 99 ? -1.647 5.328 -7.090 1.00 96.38 99 ALA A C 1
ATOM 743 O O . ALA A 1 99 ? -1.547 4.413 -7.903 1.00 96.38 99 ALA A O 1
ATOM 744 N N . GLY A 1 100 ? -1.868 5.095 -5.790 1.00 96.12 100 GLY A N 1
ATOM 745 C CA . GLY A 1 100 ? -2.065 3.765 -5.200 1.00 96.12 100 GLY A CA 1
ATOM 746 C C . GLY A 1 100 ? -3.505 3.493 -4.752 1.00 96.12 100 GLY A C 1
ATOM 747 O O . GLY A 1 100 ? -3.709 2.836 -3.732 1.00 96.12 100 GLY A O 1
ATOM 748 N N . ALA A 1 101 ? -4.516 4.014 -5.461 1.00 97.12 101 ALA A N 1
ATOM 749 C CA . ALA A 1 101 ? -5.920 3.966 -5.030 1.00 97.12 101 ALA A CA 1
ATOM 750 C C . ALA A 1 101 ? -6.440 2.553 -4.690 1.00 97.12 101 ALA A C 1
ATOM 752 O O . ALA A 1 101 ? -7.135 2.389 -3.689 1.00 97.12 101 ALA A O 1
ATOM 753 N N . SER A 1 102 ? -6.083 1.524 -5.465 1.00 95.50 102 SER A N 1
ATOM 754 C CA . SER A 1 102 ? -6.503 0.136 -5.201 1.00 95.50 102 SER A CA 1
ATOM 755 C C . SER A 1 102 ? -6.013 -0.382 -3.839 1.00 95.50 102 SER A C 1
ATOM 757 O O . SER A 1 102 ? -6.764 -1.015 -3.091 1.00 95.50 102 SER A O 1
ATOM 759 N N . TRP A 1 103 ? -4.773 -0.055 -3.477 1.00 96.88 103 TRP A N 1
ATOM 760 C CA . TRP A 1 103 ? -4.182 -0.387 -2.181 1.00 96.88 103 TRP A CA 1
ATOM 761 C C . TRP A 1 103 ? -4.778 0.461 -1.061 1.00 96.88 103 TRP A C 1
ATOM 763 O O . TRP A 1 103 ? -5.122 -0.066 -0.004 1.00 96.88 103 TRP A O 1
ATOM 773 N N . ALA A 1 104 ? -4.971 1.759 -1.311 1.00 98.19 104 ALA A N 1
ATOM 774 C CA . ALA A 1 104 ? -5.587 2.674 -0.356 1.00 98.19 104 ALA A CA 1
ATOM 775 C C . ALA A 1 104 ? -6.987 2.205 0.067 1.00 98.19 104 ALA A C 1
ATOM 777 O O . ALA A 1 104 ? -7.285 2.158 1.259 1.00 98.19 104 ALA A O 1
ATOM 778 N N . ILE A 1 105 ? -7.815 1.778 -0.894 1.00 98.25 105 ILE A N 1
ATOM 779 C CA . ILE A 1 105 ? -9.152 1.230 -0.626 1.00 98.25 105 ILE A CA 1
ATOM 780 C C . ILE A 1 105 ? -9.063 0.010 0.295 1.00 98.25 105 ILE A C 1
ATOM 782 O O . ILE A 1 105 ? -9.813 -0.071 1.264 1.00 98.25 105 ILE A O 1
ATOM 786 N N . SER A 1 106 ? -8.121 -0.902 0.051 1.00 97.38 106 SER A N 1
ATOM 787 C CA . SER A 1 106 ? -7.928 -2.090 0.896 1.00 97.38 106 SER A CA 1
ATOM 788 C C . SER A 1 106 ? -7.595 -1.718 2.346 1.00 97.38 106 SER A C 1
ATOM 790 O O . SER A 1 106 ? -8.154 -2.293 3.279 1.00 97.38 106 SER A O 1
ATOM 792 N N . TYR A 1 107 ? -6.743 -0.711 2.551 1.00 98.31 107 TYR A N 1
ATOM 793 C CA . TYR A 1 107 ? -6.431 -0.202 3.887 1.00 98.31 107 TYR A CA 1
ATOM 794 C C . TYR A 1 107 ? -7.619 0.483 4.564 1.00 98.31 107 TYR A C 1
ATOM 796 O O . TYR A 1 107 ? -7.828 0.291 5.760 1.00 98.31 107 T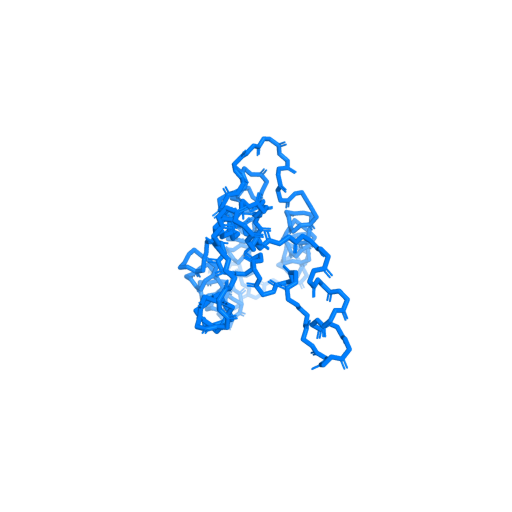YR A O 1
ATOM 804 N N . PHE A 1 108 ? -8.431 1.241 3.825 1.00 98.62 108 PHE A N 1
ATOM 805 C CA . PHE A 1 108 ? -9.642 1.843 4.386 1.00 98.62 108 PHE A CA 1
ATOM 806 C C . PHE A 1 108 ? -10.694 0.790 4.747 1.00 98.62 108 PHE A C 1
ATOM 808 O O . PHE A 1 108 ? -11.319 0.899 5.799 1.00 98.62 108 PHE A O 1
ATOM 815 N N . LEU A 1 109 ? -10.843 -0.267 3.945 1.00 98.62 109 LEU A N 1
ATOM 816 C CA . LEU A 1 109 ? -11.697 -1.407 4.290 1.00 98.62 109 LEU A CA 1
ATOM 817 C C . LEU A 1 109 ? -11.195 -2.124 5.551 1.00 98.62 109 LEU A C 1
ATOM 819 O O . LEU A 1 109 ? -11.996 -2.445 6.428 1.00 98.62 109 LEU A O 1
ATOM 823 N N . LEU A 1 110 ? -9.878 -2.313 5.688 1.00 98.44 110 LEU A N 1
ATOM 824 C CA . LEU A 1 110 ? -9.279 -2.850 6.911 1.00 98.44 110 LEU A CA 1
ATOM 825 C C . LEU A 1 110 ? -9.531 -1.935 8.119 1.00 98.44 110 LEU A C 1
ATOM 827 O O . LEU A 1 110 ? -9.871 -2.423 9.193 1.00 98.44 110 LEU A O 1
ATOM 831 N N . ALA A 1 111 ? -9.414 -0.617 7.957 1.00 98.56 111 ALA A N 1
ATOM 832 C CA . ALA A 1 111 ? -9.715 0.335 9.020 1.00 98.56 111 ALA A CA 1
ATOM 833 C C . ALA A 1 111 ? -11.181 0.247 9.470 1.00 98.56 111 ALA A C 1
ATOM 835 O O . ALA A 1 111 ? -11.444 0.195 10.669 1.00 98.56 111 ALA A O 1
ATOM 836 N N . LEU A 1 112 ? -12.130 0.166 8.528 1.00 98.50 112 LEU A N 1
ATOM 837 C CA . LEU A 1 112 ? -13.552 -0.016 8.837 1.00 98.50 112 LEU A CA 1
ATOM 838 C C . LEU A 1 112 ? -13.806 -1.326 9.590 1.00 98.50 112 LEU A C 1
ATOM 840 O O . LEU A 1 112 ? -14.550 -1.329 10.569 1.00 98.50 112 LEU A O 1
ATOM 844 N N . LEU A 1 113 ? -13.151 -2.417 9.181 1.00 98.00 113 LEU A N 1
ATOM 845 C CA . LEU A 1 113 ? -13.214 -3.691 9.894 1.00 98.00 113 LEU A CA 1
ATOM 846 C C . LEU A 1 113 ? -12.694 -3.555 11.331 1.00 98.00 113 LEU A C 1
ATOM 848 O O . LEU A 1 113 ? -13.350 -4.009 12.261 1.00 98.00 113 LEU A O 1
ATOM 852 N N . LEU A 1 114 ? -11.546 -2.910 11.537 1.00 97.19 114 LEU A N 1
ATOM 853 C CA . LEU A 1 114 ? -10.959 -2.731 12.869 1.00 97.19 114 LEU A CA 1
ATOM 854 C C . LEU A 1 114 ? -11.812 -1.822 13.767 1.00 97.19 114 LEU A C 1
ATOM 856 O O . LEU A 1 114 ? -11.972 -2.114 14.950 1.00 97.19 114 LEU A O 1
ATOM 860 N N . ILE A 1 115 ? -12.420 -0.771 13.209 1.00 96.81 115 ILE A N 1
ATOM 861 C CA . ILE A 1 115 ? -13.389 0.081 13.919 1.00 96.81 115 ILE A CA 1
ATOM 862 C C . ILE A 1 115 ? -14.623 -0.731 14.319 1.00 96.81 115 ILE A C 1
ATOM 864 O O . ILE A 1 115 ? -15.076 -0.641 15.460 1.00 96.81 115 ILE A O 1
ATOM 868 N N . TYR A 1 116 ? -15.148 -1.556 13.411 1.00 97.06 116 TYR A N 1
ATOM 869 C CA . TYR A 1 116 ? -16.263 -2.448 13.715 1.00 97.06 116 TYR A CA 1
ATOM 870 C C . TYR A 1 116 ? -15.903 -3.426 14.842 1.00 97.06 116 TYR A C 1
ATOM 872 O O . TYR A 1 116 ? -16.658 -3.572 15.804 1.00 97.06 116 TYR A O 1
ATOM 880 N N . VAL A 1 117 ? -14.713 -4.031 14.786 1.00 95.75 117 VAL A N 1
ATOM 881 C CA . VAL A 1 117 ? -14.223 -4.926 15.841 1.00 95.75 117 VAL A CA 1
ATOM 882 C C . VAL A 1 117 ? -14.110 -4.190 17.178 1.00 95.75 117 VAL A C 1
ATOM 884 O O . VAL A 1 117 ? -14.612 -4.713 18.170 1.00 95.75 117 VAL A O 1
ATOM 887 N N . GLN A 1 118 ? -13.542 -2.977 17.218 1.00 93.75 118 GLN A N 1
ATOM 888 C CA . GLN A 1 118 ? -13.480 -2.144 18.430 1.00 93.75 118 GLN A CA 1
ATOM 889 C C . GLN A 1 118 ? -14.873 -1.903 19.023 1.00 93.75 118 GLN A C 1
ATOM 891 O O . GLN A 1 118 ? -15.056 -1.994 20.234 1.00 93.75 118 GLN A O 1
ATOM 896 N N . TRP A 1 119 ? -15.859 -1.602 18.175 1.00 92.25 119 TRP A N 1
ATOM 897 C CA . TRP A 1 119 ? -17.229 -1.347 18.615 1.00 92.25 119 TRP A CA 1
ATOM 898 C C . TRP A 1 119 ? -17.885 -2.594 19.222 1.00 92.25 119 TRP A C 1
ATOM 900 O O . TRP A 1 119 ? -18.574 -2.501 20.234 1.00 92.25 119 TRP A O 1
ATOM 910 N N . THR A 1 120 ? -17.625 -3.773 18.650 1.00 93.50 120 THR A N 1
ATOM 911 C CA . THR A 1 120 ? -18.157 -5.046 19.168 1.00 93.50 120 THR A CA 1
ATOM 912 C C . THR A 1 120 ? -17.377 -5.628 20.355 1.00 93.50 120 THR A C 1
ATOM 914 O O . THR 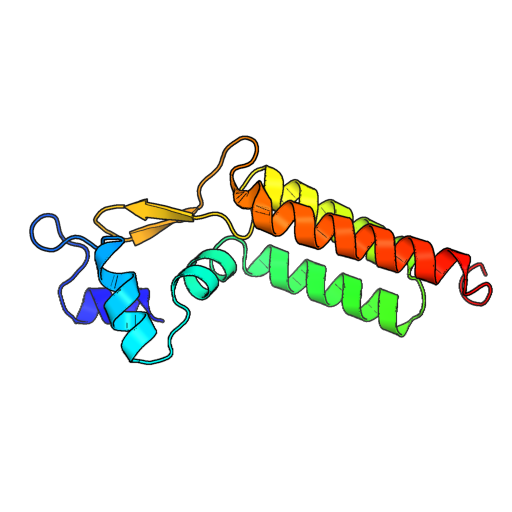A 1 120 ? -17.915 -6.476 21.064 1.00 93.50 120 THR A O 1
ATOM 917 N N . ASN A 1 121 ? -16.137 -5.183 20.601 1.00 84.25 121 ASN A N 1
ATOM 918 C CA . ASN A 1 121 ? -15.286 -5.641 21.705 1.00 84.25 121 ASN A CA 1
ATOM 919 C C . ASN A 1 121 ? -15.111 -4.550 22.778 1.00 84.25 121 ASN A C 1
ATOM 921 O O . ASN A 1 121 ? -14.139 -3.794 22.740 1.00 84.25 121 ASN A O 1
ATOM 925 N N . PRO A 1 122 ? -15.982 -4.497 23.803 1.00 64.75 122 PRO A N 1
ATOM 926 C CA . PRO A 1 122 ? -15.867 -3.512 24.881 1.00 64.75 122 PRO A CA 1
ATOM 927 C C . PRO A 1 122 ? -14.628 -3.684 25.777 1.00 64.75 122 PRO A C 1
ATOM 929 O O . PRO A 1 122 ? -14.298 -2.770 26.517 1.00 64.75 122 PRO A O 1
ATOM 932 N N . LYS A 1 123 ? -13.905 -4.812 25.692 1.00 64.69 123 LYS A N 1
ATOM 933 C CA . LYS A 1 123 ? -12.735 -5.120 26.542 1.00 64.69 123 LYS A CA 1
ATOM 934 C C . LYS A 1 123 ? -11.484 -4.263 26.279 1.00 64.69 123 LYS A C 1
ATOM 936 O O . LYS A 1 123 ? -10.519 -4.391 27.017 1.00 64.69 123 LYS A O 1
ATOM 941 N N . GLY A 1 124 ? -11.473 -3.446 25.224 1.00 59.19 124 GLY A N 1
ATOM 942 C CA . GLY A 1 124 ? -10.341 -2.583 24.853 1.00 59.19 124 GLY A CA 1
ATOM 943 C C . GLY A 1 124 ? -10.620 -1.086 25.022 1.00 59.19 124 GLY A C 1
ATOM 944 O O . GLY A 1 124 ? -10.053 -0.295 24.270 1.00 59.19 124 GLY A O 1
ATOM 945 N N . GLN A 1 125 ? -11.561 -0.705 25.896 1.00 56.62 125 GLN A N 1
ATOM 946 C CA . GLN A 1 125 ? -11.949 0.694 26.157 1.00 56.62 125 GLN A CA 1
ATOM 947 C C . GLN A 1 125 ? -11.385 1.252 27.479 1.00 56.62 125 GLN A C 1
ATOM 949 O O . GLN A 1 125 ? -11.694 2.394 27.821 1.00 56.62 125 GLN A O 1
ATOM 954 N N . ASP A 1 126 ? -10.562 0.463 28.173 1.00 53.72 126 ASP A N 1
ATOM 955 C CA . ASP A 1 126 ? -9.961 0.781 29.474 1.00 53.72 126 ASP A CA 1
ATOM 956 C C . ASP A 1 126 ? -8.583 1.454 29.331 1.00 53.72 126 ASP A C 1
ATOM 958 O O . ASP A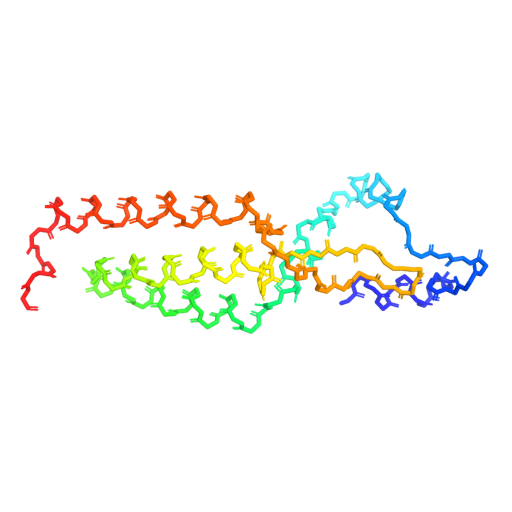 1 126 ? -7.779 1.009 28.472 1.00 53.72 126 ASP A O 1
#

Sequence (126 aa):
MAKNSLRVAGLGTPDNPITPELVPAFQQADLFITGAFALEQGLIFSAMILAAMTVYIIEQKFGLAALWAIAAGILSWLGLMHSYRWTGADTVMALGWGAGASWAISYFLLALLLIYVQWTNPKGQD